Protein AF-A0A811R703-F1 (afdb_monomer_lite)

Foldseek 3Di:
DWDKQWAPAKAAADDDPDPDDRQQWIWHFHLQAIWIDGPPDDIDGPPGDPDPDDSPPDIRIFIDEDQWTGGPVDIDHHDDDPAWWKWFQHSQRWTWIWGQDPVRDTDTRDRPCVVPAPLQNRPQSQHDQWHDDPSDTDHDDCPPVPDDDPPDDDPDDDDDDDDDDHNGMIIYDDDD

Sequence (176 aa):
MGQSLCSGTKLRAKLSSQKWSSSRFYLSAELNGLRHYFEPAAYTQLFQSTATSTPTKSSACYAFANGSFGFPDKIFSLPSASSLQFMRLESDGHLRLYEMQEQNSPRMLLDVLSTVVAFCDYPLACGDYGVCNSGQCSCPSFSTLSGSKMNGFQVLDAYPYQASPANTLMTTSSYH

Radius of gyration: 18.39 Å; chains: 1; bounding box: 53×34×54 Å

pLDDT: mean 71.45, std 18.47, range [30.83, 92.56]

Structure (mmCIF, N/CA/C/O backbone):
data_AF-A0A811R703-F1
#
_entry.id   AF-A0A811R703-F1
#
loop_
_atom_site.group_PDB
_atom_site.id
_atom_site.type_symbol
_atom_site.label_atom_id
_atom_site.label_alt_id
_atom_site.label_comp_id
_atom_site.label_asym_id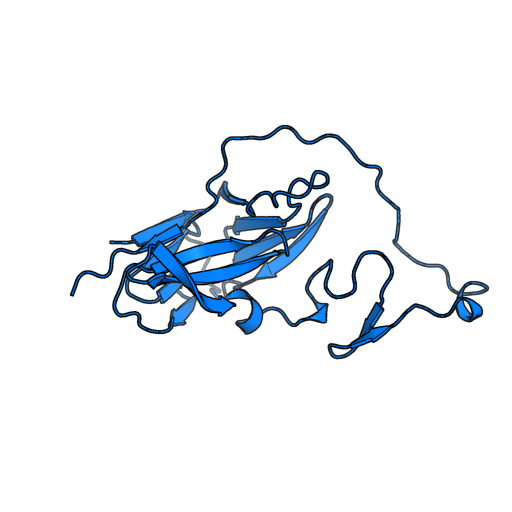
_atom_site.label_entity_id
_atom_site.label_seq_id
_atom_site.pdbx_PDB_ins_code
_atom_site.Cartn_x
_atom_site.Cartn_y
_atom_site.Cartn_z
_atom_site.occupancy
_atom_site.B_iso_or_equiv
_atom_site.auth_seq_id
_atom_site.auth_comp_id
_atom_site.auth_asym_id
_atom_site.auth_atom_id
_atom_site.pdbx_PDB_model_num
ATOM 1 N N . MET A 1 1 ? -17.392 -2.478 14.749 1.00 55.41 1 MET A N 1
ATOM 2 C CA . MET A 1 1 ? -17.175 -1.075 14.317 1.00 55.41 1 MET A CA 1
ATOM 3 C C . MET A 1 1 ? -15.840 -1.011 13.587 1.00 55.41 1 MET A C 1
ATOM 5 O O . MET A 1 1 ? -14.871 -1.524 14.132 1.00 55.41 1 MET A O 1
ATOM 9 N N . GLY A 1 2 ? -15.780 -0.445 12.379 1.00 73.31 2 GLY A N 1
ATOM 10 C CA . GLY A 1 2 ? -14.570 -0.430 11.543 1.00 73.31 2 GLY A CA 1
ATOM 11 C C . GLY A 1 2 ? -14.527 0.769 10.594 1.00 73.31 2 GLY A C 1
ATOM 12 O O . GLY A 1 2 ? -15.522 1.481 10.460 1.00 73.31 2 GLY A O 1
ATOM 13 N N . GLN A 1 3 ? -13.377 1.009 9.966 1.00 83.88 3 GLN A N 1
ATOM 14 C CA . GLN A 1 3 ? -13.173 2.102 9.006 1.00 83.88 3 GLN A CA 1
ATOM 15 C C . GLN A 1 3 ? -13.193 1.584 7.567 1.00 83.88 3 GLN A C 1
ATOM 17 O O . GLN A 1 3 ? -12.966 0.403 7.327 1.00 83.88 3 GLN A O 1
ATOM 22 N N . SER A 1 4 ? -13.480 2.453 6.598 1.00 85.38 4 SER A N 1
ATOM 23 C CA . SER A 1 4 ? -13.467 2.088 5.178 1.00 85.38 4 SER A CA 1
ATOM 24 C C . SER A 1 4 ? -12.750 3.131 4.333 1.00 85.38 4 SER A C 1
ATOM 26 O O . SER A 1 4 ? -12.911 4.330 4.551 1.00 85.38 4 SER A O 1
ATOM 28 N N . LEU A 1 5 ? -11.993 2.665 3.343 1.00 86.62 5 LEU A N 1
ATOM 29 C CA . LEU A 1 5 ? -11.403 3.484 2.293 1.00 86.62 5 LEU A CA 1
ATOM 30 C C . LEU A 1 5 ? -12.286 3.395 1.049 1.00 86.62 5 LEU A C 1
ATOM 32 O O . LEU A 1 5 ? -12.300 2.372 0.369 1.00 86.62 5 LEU A O 1
ATOM 36 N N . CYS A 1 6 ? -13.041 4.452 0.779 1.00 84.56 6 CYS A N 1
ATOM 37 C CA . CYS A 1 6 ? -13.993 4.521 -0.326 1.00 84.56 6 CYS A CA 1
ATOM 38 C C . CYS A 1 6 ? -13.421 5.211 -1.560 1.00 84.56 6 CYS A C 1
ATOM 40 O O . CYS A 1 6 ? -12.469 5.986 -1.467 1.00 84.56 6 CYS A O 1
ATOM 42 N N . SER A 1 7 ? -14.038 4.946 -2.711 1.00 82.62 7 SER A N 1
ATOM 43 C CA . SER A 1 7 ? -13.712 5.605 -3.977 1.00 82.62 7 SER A CA 1
ATOM 44 C C . SER A 1 7 ? -13.532 7.115 -3.803 1.00 82.62 7 SER A C 1
ATOM 46 O O . SER A 1 7 ? -14.398 7.779 -3.234 1.00 82.62 7 SER A O 1
ATOM 48 N N . GLY A 1 8 ? -12.410 7.651 -4.290 1.00 77.06 8 GLY A N 1
ATOM 49 C CA . GLY A 1 8 ? -12.066 9.075 -4.163 1.00 77.06 8 GLY A CA 1
ATOM 50 C C . GLY A 1 8 ? -11.372 9.466 -2.851 1.00 77.06 8 GLY A C 1
ATOM 51 O O . GLY A 1 8 ? -11.031 10.633 -2.666 1.00 77.06 8 GLY A O 1
ATOM 52 N N . THR A 1 9 ? -11.123 8.512 -1.950 1.00 81.50 9 THR A N 1
ATOM 53 C CA . THR A 1 9 ? -10.314 8.720 -0.740 1.00 81.50 9 THR A CA 1
ATOM 54 C C . THR A 1 9 ? -8.957 8.035 -0.868 1.00 81.50 9 THR A C 1
ATOM 56 O O . THR A 1 9 ? -8.822 7.014 -1.543 1.00 81.50 9 THR A O 1
ATOM 59 N N . LYS A 1 10 ? -7.938 8.601 -0.207 1.00 85.31 10 LYS A N 1
ATOM 60 C CA . LYS A 1 10 ? -6.572 8.066 -0.207 1.00 85.31 10 LYS A CA 1
ATOM 61 C C . LYS A 1 10 ? -6.030 7.869 1.205 1.00 85.31 10 LYS A C 1
ATOM 63 O O . LYS A 1 10 ? -6.170 8.749 2.053 1.00 85.31 10 LYS A O 1
ATOM 68 N N . LEU A 1 11 ? -5.366 6.739 1.425 1.00 85.69 11 LEU A N 1
ATOM 69 C CA . LEU A 1 11 ? -4.551 6.467 2.606 1.00 85.69 11 LEU A CA 1
ATOM 70 C C . LEU A 1 11 ? -3.099 6.778 2.244 1.00 85.69 11 LEU A C 1
ATOM 72 O O . LEU A 1 11 ? -2.520 6.098 1.398 1.00 85.69 11 LEU A O 1
ATOM 76 N N . ARG A 1 12 ? -2.511 7.818 2.841 1.00 85.75 12 ARG A N 1
ATOM 77 C CA . ARG A 1 12 ? -1.107 8.165 2.577 1.00 85.75 12 ARG A CA 1
ATOM 78 C C . ARG A 1 12 ? -0.188 7.483 3.568 1.00 85.75 12 ARG A C 1
ATOM 80 O O . ARG A 1 12 ? -0.556 7.237 4.716 1.00 85.75 12 ARG A O 1
ATOM 87 N N . ALA A 1 13 ? 1.017 7.205 3.103 1.00 82.25 13 ALA A N 1
ATOM 88 C CA . ALA A 1 13 ? 2.056 6.672 3.947 1.00 82.25 13 ALA A CA 1
ATOM 89 C C . ALA A 1 13 ? 2.494 7.694 5.001 1.00 82.25 13 ALA A C 1
ATOM 91 O O . ALA A 1 13 ? 2.482 8.908 4.767 1.00 82.25 13 ALA A O 1
ATOM 92 N N . LYS A 1 14 ? 2.911 7.203 6.170 1.00 70.94 14 LYS A N 1
ATOM 93 C CA . LYS A 1 14 ? 3.505 8.067 7.193 1.00 70.94 14 LYS A CA 1
ATOM 94 C C . LYS A 1 14 ? 4.769 8.734 6.647 1.00 70.94 14 LYS A C 1
ATOM 96 O O . LYS A 1 14 ? 5.602 8.086 6.022 1.00 70.94 14 LYS A O 1
ATOM 101 N N . LEU A 1 15 ? 4.949 10.012 6.967 1.00 67.00 15 LEU A N 1
ATOM 102 C CA . LEU A 1 15 ? 6.236 10.689 6.835 1.00 67.00 15 LEU A CA 1
ATOM 103 C C . LEU A 1 15 ? 7.264 10.023 7.764 1.00 67.00 15 LEU A C 1
ATOM 105 O O . LEU A 1 15 ? 7.016 9.886 8.968 1.00 67.00 15 LEU A O 1
ATOM 109 N N . SER A 1 16 ? 8.404 9.596 7.219 1.00 56.94 16 SER A N 1
ATOM 110 C CA . SER A 1 16 ? 9.526 9.174 8.057 1.00 56.94 16 SER A CA 1
ATOM 111 C C . SER A 1 16 ? 10.151 10.413 8.713 1.00 56.94 16 SER A C 1
ATOM 113 O O . SER A 1 16 ? 10.074 11.524 8.191 1.00 56.94 16 SER A O 1
ATOM 115 N N . SER A 1 17 ? 10.753 10.252 9.893 1.00 49.31 17 SER A N 1
ATOM 116 C CA . SER A 1 17 ? 11.431 11.343 10.613 1.00 49.31 17 SER A CA 1
ATOM 117 C C . SER A 1 17 ? 12.765 11.762 9.974 1.00 49.31 17 SER A C 1
ATOM 119 O O . SER A 1 17 ? 13.455 12.635 10.504 1.00 49.31 17 SER A O 1
ATOM 121 N N . GLN A 1 18 ? 13.159 11.150 8.853 1.00 49.31 18 GLN A N 1
ATOM 122 C CA . GLN A 1 18 ? 14.364 11.520 8.121 1.00 49.31 18 GLN A CA 1
ATOM 123 C C . GLN A 1 18 ? 14.079 12.739 7.238 1.00 49.31 18 GLN A C 1
ATOM 125 O O . GLN A 1 18 ? 13.087 12.795 6.520 1.00 49.31 18 GLN A O 1
ATOM 130 N N . LYS A 1 19 ? 14.977 13.730 7.297 1.00 39.41 19 LYS A N 1
ATOM 131 C CA . LYS A 1 19 ? 14.849 15.072 6.692 1.00 39.41 19 LYS A CA 1
ATOM 132 C C . LYS A 1 19 ? 14.620 15.107 5.169 1.00 39.41 19 LYS A C 1
ATOM 134 O O . LYS A 1 19 ? 14.376 16.182 4.636 1.00 39.41 19 LYS A O 1
ATOM 139 N N . TRP A 1 20 ? 14.656 13.967 4.484 1.00 41.75 20 TRP A N 1
ATOM 140 C CA . TRP A 1 20 ? 14.323 13.838 3.070 1.00 41.75 20 TRP A CA 1
ATOM 141 C C . TRP A 1 20 ? 13.423 12.624 2.836 1.00 41.75 20 TRP A C 1
ATOM 143 O O . TRP A 1 20 ? 13.886 11.501 2.674 1.00 41.75 20 TRP A O 1
ATOM 153 N N . SER A 1 21 ? 12.116 12.857 2.843 1.00 47.44 21 SER A N 1
ATOM 154 C CA . SER A 1 21 ? 11.174 12.458 1.789 1.00 47.44 21 SER A CA 1
ATOM 155 C C . SER A 1 21 ? 9.758 12.492 2.355 1.00 47.44 21 SER A C 1
ATOM 157 O O . SER A 1 21 ? 9.423 11.829 3.337 1.00 47.44 21 SER A O 1
ATOM 159 N N . SER A 1 22 ? 8.885 13.256 1.704 1.00 53.72 22 SER A N 1
ATOM 160 C CA . SER A 1 22 ? 7.469 12.915 1.737 1.00 53.72 22 SER A CA 1
ATOM 161 C C . SER A 1 22 ? 7.349 11.486 1.221 1.00 53.72 22 SER A C 1
ATOM 163 O O . SER A 1 22 ? 7.888 11.194 0.151 1.00 53.72 22 SER A O 1
ATOM 165 N N . SER A 1 23 ? 6.705 10.582 1.965 1.00 63.47 23 SER A N 1
ATOM 166 C CA . SER A 1 23 ? 6.490 9.246 1.418 1.00 63.47 23 SER A CA 1
ATOM 167 C C . SER A 1 23 ? 5.663 9.375 0.137 1.00 63.47 23 SER A C 1
ATOM 169 O O . SER A 1 23 ? 4.588 9.978 0.133 1.00 63.47 23 SER A O 1
ATOM 171 N N . ARG A 1 24 ? 6.213 8.841 -0.958 1.00 78.00 24 ARG A N 1
ATOM 172 C CA . ARG A 1 24 ? 5.637 8.884 -2.310 1.00 78.00 24 ARG A CA 1
ATOM 173 C C . ARG A 1 24 ? 4.525 7.856 -2.505 1.00 78.00 24 ARG A C 1
ATOM 175 O O . ARG A 1 24 ? 3.963 7.771 -3.594 1.00 78.00 24 ARG A O 1
ATOM 182 N N . PHE A 1 25 ? 4.223 7.080 -1.463 1.00 85.00 25 PHE A N 1
ATOM 183 C CA . PHE A 1 25 ? 3.235 6.018 -1.501 1.00 85.00 25 PHE A CA 1
ATOM 184 C C . PHE A 1 25 ? 1.874 6.473 -0.983 1.00 85.00 25 PHE A C 1
ATOM 186 O O . PHE A 1 25 ? 1.747 7.124 0.062 1.00 85.00 25 PHE A O 1
ATOM 193 N N . TYR A 1 26 ? 0.831 6.068 -1.696 1.00 87.56 26 TYR A N 1
ATOM 194 C CA . TYR A 1 26 ? -0.535 6.141 -1.201 1.00 87.56 26 TYR A CA 1
ATOM 195 C C . TYR A 1 26 ? -1.377 5.001 -1.767 1.00 87.56 26 TYR A C 1
ATOM 197 O O . TYR A 1 26 ? -1.118 4.484 -2.850 1.00 87.56 26 TYR A O 1
ATOM 205 N N . LEU A 1 27 ? -2.405 4.614 -1.023 1.00 88.00 27 LEU A N 1
ATOM 206 C CA . LEU A 1 27 ? -3.434 3.692 -1.480 1.00 88.00 27 LEU A CA 1
ATOM 207 C C . LEU A 1 27 ? -4.686 4.490 -1.832 1.00 88.00 27 LEU A C 1
ATOM 209 O O . LEU A 1 27 ? -5.115 5.327 -1.038 1.00 88.00 27 LEU A O 1
ATOM 213 N N . SER A 1 28 ? -5.271 4.226 -2.997 1.00 87.12 28 SER A N 1
ATOM 214 C CA . SER A 1 28 ? -6.564 4.782 -3.413 1.00 87.12 28 SER A CA 1
ATOM 215 C C . SER A 1 28 ? -7.532 3.643 -3.676 1.00 87.12 28 SER A C 1
ATOM 217 O O . SER A 1 28 ? -7.173 2.660 -4.328 1.00 87.12 28 SER A O 1
ATOM 219 N N . ALA A 1 29 ? -8.755 3.768 -3.179 1.00 84.88 29 ALA A N 1
ATOM 220 C CA . ALA A 1 29 ? -9.825 2.874 -3.583 1.00 84.88 29 ALA A CA 1
ATOM 221 C C . ALA A 1 29 ? -10.431 3.377 -4.898 1.00 84.88 29 ALA A C 1
ATOM 223 O O . ALA A 1 29 ? -10.750 4.556 -5.029 1.00 84.88 29 ALA A O 1
ATOM 224 N N . GLU A 1 30 ? -10.589 2.484 -5.869 1.00 80.44 30 GLU A N 1
ATOM 225 C CA . GLU A 1 30 ? -11.137 2.783 -7.191 1.00 80.44 30 GLU A CA 1
ATOM 226 C C . GLU A 1 30 ? -12.231 1.769 -7.533 1.00 80.44 30 GLU A C 1
ATOM 228 O O . GLU A 1 30 ? -12.250 0.655 -7.006 1.00 80.44 30 GLU A O 1
ATOM 233 N N . LEU A 1 31 ? -13.128 2.122 -8.459 1.00 74.62 31 LEU A N 1
ATOM 234 C CA . LEU A 1 31 ? -14.251 1.260 -8.870 1.00 74.62 31 LEU A CA 1
ATOM 235 C C . LEU A 1 31 ? -13.819 -0.146 -9.316 1.00 74.62 31 LEU A C 1
ATOM 237 O O . LEU A 1 31 ? -14.572 -1.102 -9.163 1.00 74.62 31 LEU A O 1
ATOM 241 N N . ASN A 1 32 ? -12.614 -0.270 -9.872 1.00 72.12 32 ASN A N 1
ATOM 242 C CA . ASN A 1 32 ? -12.071 -1.515 -10.409 1.00 72.12 32 ASN A CA 1
ATOM 243 C C . ASN A 1 32 ? -11.085 -2.234 -9.469 1.00 72.12 32 ASN A C 1
ATOM 245 O O . ASN A 1 32 ? -10.538 -3.273 -9.839 1.00 72.12 32 ASN A O 1
ATOM 249 N N . GLY A 1 33 ? -10.837 -1.707 -8.270 1.00 77.69 33 GLY A N 1
ATOM 250 C CA . GLY A 1 33 ? -9.943 -2.331 -7.298 1.00 77.69 33 GLY A CA 1
ATOM 251 C C . GLY A 1 33 ? -9.234 -1.321 -6.394 1.00 77.69 33 GLY A C 1
ATOM 252 O O . GLY A 1 33 ? -9.386 -0.111 -6.547 1.00 77.69 33 GLY A O 1
ATOM 253 N N . LEU A 1 34 ? -8.421 -1.811 -5.463 1.00 83.75 34 LEU A N 1
ATOM 254 C CA . LEU A 1 34 ? -7.523 -0.968 -4.678 1.00 83.75 34 LEU A CA 1
ATOM 255 C C . LEU A 1 34 ? -6.269 -0.688 -5.511 1.00 83.75 34 LEU A C 1
ATOM 257 O O . LEU A 1 34 ? -5.721 -1.593 -6.126 1.00 83.75 34 LEU A O 1
ATOM 261 N N . ARG A 1 35 ? -5.765 0.539 -5.534 1.00 86.31 35 ARG A N 1
ATOM 262 C CA . ARG A 1 35 ? -4.517 0.864 -6.235 1.00 86.31 35 ARG A CA 1
ATOM 263 C C . ARG A 1 35 ? -3.456 1.304 -5.254 1.00 86.31 35 ARG A C 1
ATOM 265 O O . ARG A 1 35 ? -3.715 2.147 -4.396 1.00 86.31 35 ARG A O 1
ATOM 272 N N . HIS A 1 36 ? -2.264 0.747 -5.417 1.00 87.12 36 HIS A N 1
ATOM 273 C CA . HIS A 1 36 ? -1.056 1.175 -4.730 1.00 87.12 36 HIS A CA 1
ATOM 274 C C . HIS A 1 36 ? -0.265 2.079 -5.654 1.00 87.12 36 HIS A C 1
ATOM 276 O O . HIS A 1 36 ? 0.140 1.661 -6.732 1.00 87.12 36 HIS A O 1
ATOM 282 N N . TYR A 1 37 ? -0.125 3.337 -5.264 1.00 85.50 37 TYR A N 1
ATOM 283 C CA . TYR A 1 37 ? 0.521 4.365 -6.060 1.00 85.50 37 TYR A CA 1
ATOM 284 C C . TYR A 1 37 ? 1.903 4.691 -5.519 1.00 85.50 37 TYR A C 1
ATOM 286 O O . TYR A 1 37 ? 2.118 4.717 -4.307 1.00 85.50 37 TYR A O 1
ATOM 294 N N . PHE A 1 38 ? 2.792 5.037 -6.442 1.00 82.94 38 PHE A N 1
ATOM 295 C CA . PHE A 1 38 ? 4.101 5.609 -6.200 1.00 82.94 38 PHE A CA 1
ATOM 296 C C . PHE A 1 38 ? 4.311 6.823 -7.111 1.00 82.94 38 PHE A C 1
ATOM 298 O O . PHE A 1 38 ? 4.398 6.716 -8.338 1.00 82.94 38 PHE A O 1
ATOM 305 N N . GLU A 1 39 ? 4.361 8.007 -6.504 1.00 78.38 39 GLU A N 1
ATOM 306 C CA . GLU A 1 39 ? 4.584 9.262 -7.223 1.00 78.38 39 GLU A CA 1
ATOM 307 C C . GLU A 1 39 ? 5.971 9.270 -7.912 1.00 78.38 39 GLU A C 1
ATOM 309 O O . GLU A 1 39 ? 6.961 8.820 -7.321 1.00 78.38 39 GLU A O 1
ATOM 314 N N . PRO A 1 40 ? 6.084 9.804 -9.147 1.00 64.44 40 PRO A N 1
ATOM 315 C CA . PRO A 1 40 ? 5.100 10.668 -9.809 1.00 64.44 40 PRO A CA 1
ATOM 316 C C . PRO A 1 40 ? 4.031 9.975 -10.674 1.00 64.44 40 PRO A C 1
ATOM 318 O O . PRO A 1 40 ? 3.031 10.621 -10.968 1.00 64.44 40 PRO A O 1
ATOM 321 N N . ALA A 1 41 ? 4.183 8.715 -11.096 1.00 63.06 41 ALA A N 1
ATOM 322 C CA . ALA A 1 41 ? 3.227 8.131 -12.056 1.00 63.06 41 ALA A CA 1
ATOM 323 C C . ALA A 1 41 ? 3.105 6.597 -12.059 1.00 63.06 41 ALA A C 1
ATOM 325 O O . ALA A 1 41 ? 2.365 6.058 -12.881 1.00 63.06 41 ALA A O 1
ATOM 326 N N . ALA A 1 42 ? 3.804 5.879 -11.178 1.00 74.00 42 ALA A N 1
ATOM 327 C CA . ALA A 1 42 ? 3.710 4.423 -11.143 1.00 74.00 42 ALA A CA 1
ATOM 328 C C . ALA A 1 42 ? 2.568 3.985 -10.220 1.00 74.00 42 ALA A C 1
ATOM 330 O O . ALA A 1 42 ? 2.338 4.582 -9.166 1.00 74.00 42 ALA A O 1
ATOM 331 N N . TYR A 1 43 ? 1.848 2.933 -10.601 1.00 77.38 43 TYR A N 1
ATOM 332 C CA . TYR A 1 43 ? 0.899 2.279 -9.710 1.00 77.38 43 TYR A CA 1
ATOM 333 C C . TYR A 1 43 ? 0.783 0.793 -10.021 1.00 77.38 43 TYR A C 1
ATOM 335 O O . TYR A 1 43 ? 0.923 0.371 -11.169 1.00 77.38 43 TYR A O 1
ATOM 343 N N . THR A 1 44 ? 0.449 0.025 -8.993 1.00 79.44 44 THR A N 1
ATOM 344 C CA . THR A 1 44 ? 0.124 -1.394 -9.088 1.00 79.44 44 THR A CA 1
ATOM 345 C C . THR A 1 44 ? -1.350 -1.572 -8.737 1.00 79.44 44 THR A C 1
ATOM 347 O O . THR A 1 44 ? -1.829 -1.103 -7.699 1.00 79.44 44 THR A O 1
ATOM 350 N N . GLN A 1 45 ? -2.103 -2.221 -9.628 1.00 78.56 45 GLN A N 1
ATOM 351 C CA . GLN A 1 45 ? -3.507 -2.545 -9.385 1.00 78.56 45 GLN A CA 1
ATOM 352 C C . GLN A 1 45 ? -3.586 -3.748 -8.440 1.00 78.56 45 GLN A C 1
ATOM 354 O O . GLN A 1 45 ? -3.181 -4.853 -8.793 1.00 78.56 45 GLN A O 1
ATOM 359 N N . LEU A 1 46 ? -4.158 -3.539 -7.261 1.00 76.25 46 LEU A N 1
ATOM 360 C CA . LEU A 1 46 ? -4.373 -4.549 -6.233 1.00 76.25 46 LEU A CA 1
ATOM 361 C C . LEU A 1 46 ? -5.852 -4.930 -6.157 1.00 76.25 46 LEU A C 1
ATOM 363 O O . LEU A 1 46 ? -6.736 -4.173 -6.559 1.00 76.25 46 LEU A O 1
ATOM 367 N N . PHE A 1 47 ? -6.126 -6.124 -5.628 1.00 73.38 47 PHE A N 1
ATOM 368 C CA . PHE A 1 47 ? -7.483 -6.582 -5.302 1.00 73.38 47 PHE A CA 1
ATOM 369 C C . PHE A 1 47 ? -8.527 -6.280 -6.397 1.00 73.38 47 PHE A C 1
ATOM 371 O O . PHE A 1 47 ? -9.577 -5.709 -6.123 1.00 73.38 47 PHE A O 1
ATOM 378 N N . GLN A 1 48 ? -8.217 -6.639 -7.649 1.00 73.06 48 GLN A N 1
ATOM 379 C CA . GLN A 1 48 ? -9.122 -6.422 -8.782 1.00 73.06 48 GLN A CA 1
ATOM 380 C C . GLN A 1 48 ? -10.491 -7.057 -8.524 1.00 73.06 48 GLN A C 1
ATOM 382 O O . GLN A 1 48 ? -10.564 -8.198 -8.052 1.00 73.06 48 GLN A O 1
ATOM 387 N N . SER A 1 49 ? -11.550 -6.316 -8.853 1.00 64.75 49 SER A N 1
ATOM 388 C CA . SER A 1 49 ? -12.909 -6.853 -8.850 1.00 64.75 49 SER A CA 1
ATOM 389 C C . SER A 1 49 ? -13.078 -7.822 -10.018 1.00 64.75 49 SER A C 1
ATOM 391 O O . SER A 1 49 ? -12.750 -7.493 -11.157 1.00 64.75 49 SER A O 1
ATOM 393 N N . THR A 1 50 ? -13.580 -9.022 -9.735 1.00 58.91 50 THR A N 1
ATOM 394 C CA . THR A 1 50 ? -13.865 -10.066 -10.731 1.00 58.91 50 THR A CA 1
ATOM 395 C C . THR A 1 50 ? -15.323 -10.054 -11.200 1.00 58.91 50 THR A C 1
ATOM 397 O O . THR A 1 50 ? -15.726 -10.936 -11.955 1.00 58.91 50 THR A O 1
ATOM 400 N N . ALA A 1 51 ? -16.134 -9.087 -10.757 1.00 57.25 51 ALA A N 1
ATOM 401 C CA . ALA A 1 51 ? -17.560 -9.051 -11.054 1.00 57.25 51 ALA A CA 1
ATOM 402 C C . ALA A 1 51 ? -17.833 -8.688 -12.528 1.00 57.25 51 ALA A C 1
ATOM 404 O O . ALA A 1 51 ? -17.583 -7.569 -12.973 1.00 57.25 51 ALA A O 1
ATOM 405 N N . THR A 1 52 ? -18.402 -9.636 -13.279 1.00 51.09 52 THR A N 1
ATOM 406 C CA . THR A 1 52 ? -18.888 -9.483 -14.667 1.00 51.09 52 THR A CA 1
ATOM 407 C C . THR A 1 52 ? -20.165 -8.640 -14.773 1.00 51.09 52 THR A C 1
ATOM 409 O O . THR A 1 52 ? -20.606 -8.298 -15.868 1.00 51.09 52 THR A O 1
ATOM 412 N N . SER A 1 53 ? -20.792 -8.321 -13.642 1.00 48.41 53 SER A N 1
ATOM 413 C CA . SER A 1 53 ? -21.958 -7.450 -13.557 1.00 48.41 53 SER A CA 1
ATOM 414 C C . SER A 1 53 ? -21.506 -5.996 -13.508 1.00 48.41 53 SER A C 1
ATOM 416 O O . SER A 1 53 ? -20.747 -5.620 -12.615 1.00 48.41 53 SER A O 1
ATOM 418 N N . THR A 1 54 ? -21.994 -5.182 -14.449 1.00 48.53 54 THR A N 1
ATOM 419 C CA . THR A 1 54 ? -21.884 -3.713 -14.452 1.00 48.53 54 THR A CA 1
ATOM 420 C C . THR A 1 54 ? -21.853 -3.163 -13.024 1.00 48.53 54 THR A C 1
ATOM 422 O O . THR A 1 54 ? -22.806 -3.444 -12.294 1.00 48.53 54 THR A O 1
ATOM 425 N N . PRO A 1 55 ? -20.812 -2.411 -12.610 1.00 51.81 55 PRO A N 1
ATOM 426 C CA . PRO A 1 55 ? -20.700 -1.911 -11.247 1.00 51.81 55 PRO A CA 1
ATOM 427 C C . PRO A 1 55 ? -21.912 -1.025 -10.969 1.00 51.81 55 PRO A C 1
ATOM 429 O O . PRO A 1 55 ? -22.010 0.110 -11.438 1.00 51.81 55 PRO A O 1
ATOM 432 N N . THR A 1 56 ? -22.892 -1.575 -10.259 1.00 50.03 56 THR A N 1
ATOM 433 C CA . THR A 1 56 ? -24.136 -0.902 -9.907 1.00 50.03 56 THR A CA 1
ATOM 434 C C . THR A 1 56 ? -23.824 0.143 -8.856 1.00 50.03 56 THR A C 1
ATOM 436 O O . THR A 1 56 ? -24.048 -0.133 -7.693 1.00 50.03 56 THR A O 1
ATOM 439 N N . LYS A 1 57 ? -23.269 1.297 -9.256 1.00 49.53 57 LYS A N 1
ATOM 440 C CA . LYS A 1 57 ? -23.181 2.594 -8.540 1.00 49.53 57 LYS A CA 1
ATOM 441 C C . LYS A 1 57 ? -22.811 2.594 -7.040 1.00 49.53 57 LYS A C 1
ATOM 443 O O . LYS A 1 57 ? -22.843 3.651 -6.418 1.00 49.53 57 LYS A O 1
ATOM 448 N N . SER A 1 58 ? -22.431 1.468 -6.459 1.00 53.81 58 SER A N 1
ATOM 449 C CA . SER A 1 58 ? -22.062 1.323 -5.063 1.00 53.81 58 SER A CA 1
ATOM 450 C C . SER A 1 58 ? -20.560 1.501 -5.005 1.00 53.81 58 SER A C 1
ATOM 452 O O . SER A 1 58 ? -19.799 0.696 -5.534 1.00 53.81 58 SER A O 1
ATOM 454 N N . SER A 1 59 ? -20.152 2.629 -4.439 1.00 58.84 59 SER A N 1
ATOM 455 C CA . SER A 1 59 ? -18.772 3.010 -4.149 1.00 58.84 59 SER A CA 1
ATOM 456 C C . SER A 1 59 ? -17.880 1.819 -3.782 1.00 58.84 59 SER A C 1
ATOM 458 O O . SER A 1 59 ? -18.210 1.057 -2.871 1.00 58.84 59 SER A O 1
ATOM 460 N N . ALA A 1 60 ? -16.713 1.710 -4.424 1.00 71.06 60 ALA A N 1
ATOM 461 C CA . ALA A 1 60 ? -15.671 0.770 -4.024 1.00 71.06 60 ALA A CA 1
ATOM 462 C C . ALA A 1 60 ? -15.055 1.191 -2.671 1.00 71.06 60 ALA A C 1
ATOM 464 O O . ALA A 1 60 ? -14.086 1.938 -2.623 1.00 71.06 60 ALA A O 1
ATOM 465 N N . CYS A 1 61 ? -15.694 0.806 -1.570 1.00 81.06 61 CYS A N 1
ATOM 466 C CA . CYS A 1 61 ? -15.255 0.926 -0.181 1.00 81.06 61 CYS A CA 1
ATOM 467 C C . CYS A 1 61 ? -14.575 -0.338 0.351 1.00 81.06 61 CYS A C 1
ATOM 469 O O . CYS A 1 61 ? -15.237 -1.334 0.633 1.00 81.06 61 CYS A O 1
ATOM 471 N N 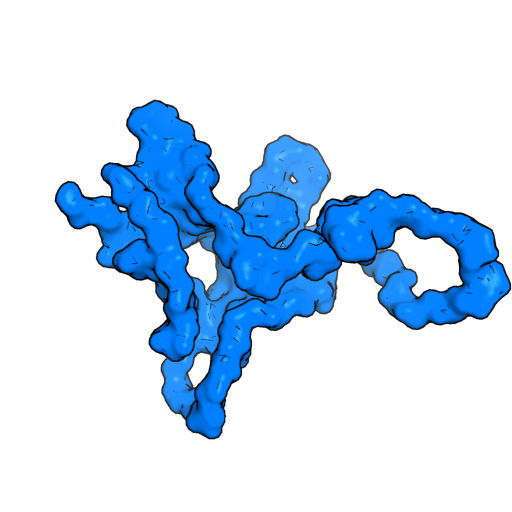. TYR A 1 62 ? -13.263 -0.266 0.561 1.00 82.50 62 TYR A N 1
ATOM 472 C CA . TYR A 1 62 ? -12.489 -1.297 1.246 1.00 82.50 62 TYR A CA 1
ATOM 473 C C . TYR A 1 62 ? -12.626 -1.117 2.749 1.00 82.50 62 TYR A C 1
ATOM 475 O O . TYR A 1 62 ? -12.111 -0.145 3.300 1.00 82.50 62 TYR A O 1
ATOM 483 N N . ALA A 1 63 ? -13.322 -2.033 3.408 1.00 86.12 63 ALA A N 1
ATOM 484 C CA . ALA A 1 63 ? -13.565 -1.970 4.838 1.00 86.12 63 ALA A CA 1
ATOM 485 C C . ALA A 1 63 ? -12.491 -2.741 5.605 1.00 86.12 63 ALA A C 1
ATOM 487 O O . ALA A 1 63 ? -12.166 -3.871 5.253 1.00 86.12 63 ALA A O 1
ATOM 488 N N . PHE A 1 64 ? -11.983 -2.139 6.677 1.00 86.69 64 PHE A N 1
ATOM 489 C CA . PHE A 1 64 ? -11.253 -2.811 7.741 1.00 86.69 64 PHE A CA 1
ATOM 490 C C . PHE A 1 64 ? -12.189 -2.965 8.943 1.00 86.69 64 PHE A C 1
ATOM 492 O O . PHE A 1 64 ? -12.440 -2.009 9.684 1.00 86.69 64 PHE A O 1
ATOM 499 N N . ALA A 1 65 ? -12.755 -4.160 9.097 1.00 84.25 65 ALA A N 1
ATOM 500 C CA . ALA A 1 65 ? -13.753 -4.456 10.117 1.00 84.25 65 ALA A CA 1
ATOM 501 C C . ALA A 1 65 ? -13.775 -5.950 10.456 1.00 84.25 65 ALA A C 1
ATOM 503 O O . ALA A 1 65 ? -13.542 -6.797 9.595 1.00 84.25 65 ALA A O 1
ATOM 504 N N . ASN A 1 66 ? -14.111 -6.271 11.708 1.00 80.94 66 ASN A N 1
ATOM 505 C CA . ASN A 1 66 ? -14.381 -7.638 12.175 1.00 80.94 66 ASN A CA 1
ATOM 506 C C . ASN A 1 66 ? -13.271 -8.649 11.811 1.00 80.94 66 ASN A C 1
ATOM 508 O O . ASN A 1 66 ? -13.559 -9.742 11.332 1.00 80.94 66 ASN A O 1
ATOM 512 N N . GLY A 1 67 ? -11.998 -8.270 11.985 1.00 80.69 67 GLY A N 1
ATOM 513 C CA . GLY A 1 67 ? -10.861 -9.146 11.667 1.00 80.69 67 GLY A CA 1
ATOM 514 C C . GLY A 1 67 ? -10.675 -9.405 10.170 1.00 80.69 67 GLY A C 1
ATOM 515 O O . GLY A 1 67 ? -10.057 -10.392 9.781 1.00 80.69 67 GLY A O 1
ATOM 516 N N . SER A 1 68 ? -11.216 -8.535 9.318 1.00 84.75 68 SER A N 1
ATOM 517 C CA . SER A 1 68 ? -11.107 -8.660 7.872 1.00 84.75 68 SER A CA 1
ATOM 518 C C . SER A 1 68 ? -10.791 -7.330 7.199 1.00 84.75 68 SER A C 1
ATOM 520 O O . SER A 1 68 ? -11.116 -6.259 7.720 1.00 84.75 68 SER A O 1
ATOM 522 N N . PHE A 1 69 ? -10.144 -7.409 6.040 1.00 86.00 69 PHE A N 1
ATOM 523 C CA . PHE A 1 69 ? -9.933 -6.273 5.154 1.00 86.00 69 PHE A CA 1
ATOM 524 C C . PHE A 1 69 ? -10.326 -6.633 3.730 1.00 86.00 69 PHE A C 1
ATOM 526 O O . PHE A 1 69 ? -9.876 -7.649 3.206 1.00 86.00 69 PHE A O 1
ATOM 533 N N . GLY A 1 70 ? -11.151 -5.814 3.085 1.00 80.31 70 GLY A N 1
ATOM 534 C CA . GLY A 1 70 ? -11.525 -6.077 1.702 1.00 80.31 70 GLY A CA 1
ATOM 535 C C . GLY A 1 70 ? -12.762 -5.341 1.220 1.00 80.31 70 GLY A C 1
ATOM 536 O O . GLY A 1 70 ? -13.295 -4.462 1.894 1.00 80.31 70 GLY A O 1
ATOM 537 N N . PHE A 1 71 ? -13.197 -5.719 0.026 1.00 73.81 71 PHE A N 1
ATOM 538 C CA . PHE A 1 71 ? -14.443 -5.285 -0.602 1.00 73.81 71 PHE A CA 1
ATOM 539 C C . PHE A 1 71 ? -15.472 -6.434 -0.498 1.00 73.81 71 PHE A C 1
ATOM 541 O O . PHE A 1 71 ? -15.026 -7.573 -0.358 1.00 73.81 71 PHE A O 1
ATOM 548 N N . PRO A 1 72 ? -16.804 -6.204 -0.564 1.00 63.66 72 PRO A N 1
ATOM 549 C CA . PRO A 1 72 ? -17.828 -7.253 -0.488 1.00 63.66 72 PRO A CA 1
ATOM 550 C C . PRO A 1 72 ? -17.497 -8.584 -1.185 1.00 63.66 72 PRO A C 1
ATOM 552 O O . PRO A 1 72 ? -17.728 -9.637 -0.600 1.00 63.66 72 PRO A O 1
ATOM 555 N N . ASP A 1 73 ? -16.894 -8.544 -2.377 1.00 64.31 73 ASP A N 1
ATOM 556 C CA . ASP A 1 73 ? -16.592 -9.742 -3.177 1.00 64.31 73 ASP A CA 1
ATOM 557 C C . ASP A 1 73 ? -15.178 -10.319 -2.959 1.00 64.31 73 ASP A C 1
ATOM 559 O O . ASP A 1 73 ? -14.850 -11.389 -3.471 1.00 64.31 73 ASP A O 1
ATOM 563 N N . LYS A 1 74 ? -14.303 -9.616 -2.228 1.00 69.38 74 LYS A N 1
ATOM 564 C CA . LYS A 1 74 ? -12.913 -10.031 -1.989 1.00 69.38 74 LYS A CA 1
ATOM 565 C C . LYS A 1 74 ? -12.461 -9.599 -0.599 1.00 69.38 74 LYS A C 1
ATOM 567 O O . LYS A 1 74 ? -12.028 -8.462 -0.400 1.00 69.38 74 LYS A O 1
ATOM 572 N N . ILE A 1 75 ? -12.563 -10.530 0.346 1.00 75.00 75 ILE A N 1
ATOM 573 C CA . ILE A 1 75 ? -12.307 -10.321 1.773 1.00 75.00 75 ILE A CA 1
ATOM 574 C C . ILE A 1 75 ? -11.063 -11.110 2.188 1.00 75.00 75 ILE A C 1
ATOM 576 O O . ILE A 1 75 ? -10.970 -12.309 1.936 1.00 75.00 75 ILE A O 1
ATOM 580 N N . PHE A 1 76 ? -10.124 -10.442 2.853 1.00 77.81 76 PHE A N 1
ATOM 581 C CA . PHE A 1 76 ? -8.944 -11.053 3.457 1.00 77.81 76 PHE A CA 1
ATOM 582 C C . PHE A 1 76 ? -9.169 -11.213 4.950 1.00 77.81 76 PHE A C 1
ATOM 584 O O . PHE A 1 76 ? -9.419 -10.231 5.651 1.00 77.81 76 PHE A O 1
ATOM 591 N N . SER A 1 77 ? -9.058 -12.445 5.438 1.00 86.31 77 SER A N 1
ATOM 592 C CA . SER A 1 77 ? -8.998 -12.712 6.871 1.00 86.31 77 SER A CA 1
ATOM 593 C C . SER A 1 77 ? -7.675 -12.202 7.425 1.00 86.31 77 SER A C 1
ATOM 595 O O . SER A 1 77 ? -6.611 -12.436 6.852 1.00 86.31 77 SER A O 1
ATOM 597 N N . LEU A 1 78 ? -7.748 -11.502 8.546 1.00 87.75 78 LEU A N 1
ATOM 598 C CA . LEU A 1 78 ? -6.591 -10.974 9.243 1.00 87.75 78 LEU A CA 1
ATOM 599 C C . LEU A 1 78 ? -6.324 -11.808 10.496 1.00 87.75 78 LEU A C 1
ATOM 601 O O . LEU A 1 78 ? -7.258 -12.389 11.054 1.00 87.75 78 LEU A O 1
ATOM 605 N N . PRO A 1 79 ? -5.069 -11.859 10.966 1.00 88.00 79 PRO A N 1
ATOM 606 C CA . PRO A 1 79 ? -4.758 -12.462 12.250 1.00 88.00 79 PRO A CA 1
ATOM 607 C C . PRO A 1 79 ? -5.596 -11.831 13.363 1.00 88.00 79 PRO A C 1
ATOM 609 O O . PRO A 1 79 ? -5.744 -10.607 13.416 1.00 88.00 79 PRO A O 1
ATOM 612 N N . SER A 1 80 ? -6.111 -12.658 14.268 1.00 85.56 80 SER A N 1
ATOM 613 C CA . SER A 1 80 ? -6.762 -12.179 15.486 1.00 85.56 80 SER A CA 1
ATOM 614 C C . SER A 1 80 ? -5.763 -11.437 16.379 1.00 85.56 80 SER A C 1
ATOM 616 O O . SER A 1 80 ? -4.575 -11.757 16.402 1.00 85.56 80 SER A O 1
ATOM 618 N N . ALA A 1 81 ? -6.258 -10.474 17.149 1.00 80.94 81 ALA A N 1
ATOM 619 C CA . ALA A 1 81 ? -5.513 -9.785 18.200 1.00 80.94 81 ALA A CA 1
ATOM 620 C C . ALA A 1 81 ? -6.288 -9.841 19.511 1.00 80.94 81 ALA A C 1
ATOM 622 O O . ALA A 1 81 ? -7.515 -9.945 19.507 1.00 80.94 81 ALA A O 1
ATOM 623 N N . SER A 1 82 ? -5.564 -9.717 20.618 1.00 82.62 82 SER A N 1
ATOM 624 C CA . SER A 1 82 ? -6.138 -9.568 21.958 1.00 82.62 82 SER A CA 1
ATOM 625 C C . SER A 1 82 ? -6.415 -8.107 22.321 1.00 82.62 82 SER A C 1
ATOM 627 O O . SER A 1 82 ? -6.938 -7.825 23.393 1.00 82.62 82 SER A O 1
ATOM 629 N N . SER A 1 83 ? -6.029 -7.166 21.458 1.00 84.31 83 SER A N 1
ATOM 630 C CA . SER A 1 83 ? -6.093 -5.726 21.712 1.00 84.31 83 SER A CA 1
ATOM 631 C C . SER A 1 83 ? -6.411 -4.931 20.436 1.00 84.31 83 SER A C 1
ATOM 633 O O . SER A 1 83 ? -6.737 -5.499 19.390 1.00 84.31 83 SER A O 1
ATOM 635 N N . LEU A 1 84 ? -6.361 -3.595 20.521 1.00 85.69 84 LEU A N 1
ATOM 636 C CA . LEU A 1 84 ? -6.678 -2.702 19.405 1.00 85.69 84 LEU A CA 1
ATOM 637 C C . LEU A 1 84 ? -5.783 -2.991 18.192 1.00 85.69 84 LEU A C 1
ATOM 639 O O . LEU A 1 84 ? -4.557 -2.891 18.276 1.00 85.69 84 LEU A O 1
ATOM 643 N N . GLN A 1 85 ? -6.416 -3.239 17.044 1.00 88.19 85 GLN A N 1
ATOM 644 C CA . GLN A 1 85 ? -5.732 -3.362 15.763 1.00 88.19 85 GLN A CA 1
ATOM 645 C C . GLN A 1 85 ? -5.901 -2.122 14.894 1.00 88.19 85 GLN A C 1
ATOM 647 O O . GLN A 1 85 ? -6.969 -1.503 14.820 1.00 88.19 85 GLN A O 1
ATOM 652 N N . PHE A 1 86 ? -4.846 -1.802 14.158 1.00 88.56 86 PHE A N 1
ATOM 653 C CA . PHE A 1 86 ? -4.876 -0.748 13.159 1.00 88.56 86 PHE A CA 1
ATOM 654 C C . PHE A 1 86 ? -4.025 -1.106 11.946 1.00 88.56 86 PHE A C 1
ATOM 656 O O . PHE A 1 86 ? -3.002 -1.776 12.056 1.00 88.56 86 PHE A O 1
ATOM 663 N N . MET A 1 87 ? -4.444 -0.627 10.781 1.00 89.50 87 MET A N 1
ATOM 664 C CA . MET A 1 87 ? -3.674 -0.683 9.551 1.00 89.50 87 MET A CA 1
ATOM 665 C C . MET A 1 87 ? -3.044 0.660 9.251 1.00 89.50 87 MET A C 1
ATOM 667 O O . MET A 1 87 ? -3.665 1.716 9.408 1.00 89.50 87 MET A O 1
ATOM 671 N N . ARG A 1 88 ? -1.814 0.604 8.759 1.00 89.44 88 ARG A N 1
ATOM 672 C CA . ARG A 1 88 ? -1.036 1.779 8.411 1.00 89.44 88 ARG A CA 1
ATOM 673 C C . ARG A 1 88 ? -0.233 1.543 7.151 1.00 89.44 88 ARG A C 1
ATOM 675 O O . ARG A 1 88 ? 0.439 0.523 7.034 1.00 89.44 88 ARG A O 1
ATOM 682 N N . LEU A 1 89 ? -0.291 2.503 6.234 1.00 88.25 89 LEU A N 1
ATOM 683 C CA . LEU A 1 89 ? 0.648 2.548 5.126 1.00 88.25 89 LEU A CA 1
ATOM 684 C C . LEU A 1 89 ? 1.949 3.175 5.637 1.00 88.25 89 LEU A C 1
ATOM 686 O O . LEU A 1 89 ? 1.958 4.297 6.154 1.00 88.25 89 LEU A O 1
ATOM 690 N N . GLU A 1 90 ? 3.036 2.426 5.553 1.00 86.69 90 GLU A N 1
ATOM 691 C CA . GLU A 1 90 ? 4.350 2.868 6.007 1.00 86.69 90 GLU A CA 1
ATOM 692 C C . GLU A 1 90 ? 5.124 3.572 4.891 1.00 86.69 90 GLU A C 1
ATOM 694 O O . GLU A 1 90 ? 4.771 3.504 3.712 1.00 86.69 90 GLU A O 1
ATOM 699 N N . SER A 1 91 ? 6.182 4.291 5.270 1.00 81.88 91 SER A N 1
ATOM 700 C CA . SER A 1 91 ? 6.962 5.122 4.346 1.00 81.88 91 SER A CA 1
ATOM 701 C C . SER A 1 91 ? 7.636 4.343 3.215 1.00 81.88 91 SER A C 1
ATOM 703 O O . SER A 1 91 ? 7.955 4.941 2.191 1.00 81.88 91 SER A O 1
ATOM 705 N N . ASP A 1 92 ? 7.839 3.040 3.406 1.00 81.19 92 ASP A N 1
ATOM 706 C CA . ASP A 1 92 ? 8.389 2.087 2.435 1.00 81.19 92 ASP A CA 1
ATOM 707 C C . ASP A 1 92 ? 7.331 1.507 1.478 1.00 81.19 92 ASP A C 1
ATOM 709 O O . ASP A 1 92 ? 7.656 0.704 0.610 1.00 81.19 92 ASP A O 1
ATOM 713 N N . GLY A 1 93 ? 6.069 1.924 1.613 1.00 83.38 93 GLY A N 1
ATOM 714 C CA . GLY A 1 93 ? 4.977 1.520 0.734 1.00 83.38 93 GLY A CA 1
ATOM 715 C C . GLY A 1 93 ? 4.237 0.262 1.177 1.00 83.38 93 GLY A C 1
ATOM 716 O O . GLY A 1 93 ? 3.292 -0.132 0.500 1.00 83.38 93 GLY A O 1
ATOM 717 N N . HIS A 1 94 ? 4.584 -0.346 2.307 1.00 88.38 94 HIS A N 1
ATOM 718 C CA . HIS A 1 94 ? 3.885 -1.534 2.797 1.00 88.38 94 HIS A CA 1
ATOM 719 C C . HIS A 1 94 ? 2.680 -1.158 3.674 1.00 88.38 94 HIS A C 1
ATOM 721 O O . HIS A 1 94 ? 2.782 -0.302 4.559 1.00 88.38 94 HIS A O 1
ATOM 727 N N . LEU A 1 95 ? 1.527 -1.807 3.455 1.00 89.69 95 LEU A N 1
ATOM 728 C CA . LEU A 1 95 ? 0.363 -1.697 4.345 1.00 89.69 95 LEU A CA 1
ATOM 729 C C . LEU A 1 95 ? 0.493 -2.744 5.444 1.00 89.69 95 LEU A C 1
ATOM 731 O O . LEU A 1 95 ? 0.336 -3.937 5.194 1.00 89.69 95 LEU A O 1
ATOM 735 N N . ARG A 1 96 ? 0.752 -2.303 6.669 1.00 91.12 96 ARG A N 1
ATOM 736 C CA . ARG A 1 96 ? 0.972 -3.198 7.804 1.00 91.12 96 ARG A CA 1
ATOM 737 C C . ARG A 1 96 ? -0.196 -3.155 8.771 1.00 91.12 96 ARG A C 1
ATOM 739 O O . ARG A 1 96 ? -0.714 -2.082 9.083 1.00 91.12 96 ARG A O 1
ATOM 746 N N . LEU A 1 97 ? -0.587 -4.332 9.246 1.00 92.00 97 LEU A N 1
ATOM 747 C CA . LEU A 1 97 ? -1.483 -4.519 10.376 1.00 92.00 97 LEU A CA 1
ATOM 748 C C . LEU A 1 97 ? -0.652 -4.540 11.657 1.00 92.00 97 LEU A C 1
ATOM 750 O O . LEU A 1 97 ? 0.297 -5.316 11.784 1.00 92.00 97 LEU A O 1
ATOM 754 N N . TYR A 1 98 ? -1.046 -3.711 12.609 1.00 91.06 98 TYR A N 1
ATOM 755 C CA . TYR A 1 98 ? -0.440 -3.611 13.922 1.00 91.06 98 TYR A CA 1
ATOM 756 C C . TYR A 1 98 ? -1.448 -3.939 15.012 1.00 91.06 98 TYR A C 1
ATOM 758 O O . TYR A 1 98 ? -2.645 -3.690 14.868 1.00 91.06 98 TYR A O 1
ATOM 766 N N . GLU A 1 99 ? -0.924 -4.434 16.122 1.00 91.88 99 GLU A N 1
ATOM 767 C CA . GLU A 1 99 ? -1.616 -4.621 17.389 1.00 91.88 99 GLU A CA 1
ATOM 768 C C . GLU A 1 99 ? -0.976 -3.727 18.458 1.00 91.88 99 GLU A C 1
ATOM 770 O O . GLU A 1 99 ? 0.251 -3.685 18.578 1.00 91.88 99 GLU A O 1
ATOM 775 N N . MET A 1 100 ? -1.787 -3.003 19.230 1.00 88.81 100 MET A N 1
ATOM 776 C CA . MET A 1 100 ? -1.295 -2.174 20.334 1.00 88.81 100 MET A CA 1
ATOM 777 C C . MET A 1 100 ? -1.074 -2.997 21.603 1.00 88.81 100 MET A C 1
ATOM 779 O O . MET A 1 100 ? -2.029 -3.429 22.236 1.00 88.81 100 MET A O 1
ATOM 783 N N . GLN A 1 101 ? 0.181 -3.145 22.026 1.00 88.19 101 GLN A N 1
ATOM 784 C CA . GLN A 1 101 ? 0.508 -3.796 23.299 1.00 88.19 101 GLN A CA 1
ATOM 785 C C . GLN A 1 101 ? 0.329 -2.853 24.501 1.00 88.19 101 GLN A C 1
ATOM 787 O O . GLN A 1 101 ? 0.214 -1.636 24.342 1.00 88.19 101 GLN A O 1
ATOM 792 N N . GLU A 1 102 ? 0.360 -3.415 25.716 1.00 81.69 102 GLU A N 1
ATOM 793 C CA . GLU A 1 102 ? 0.089 -2.709 26.981 1.00 81.69 102 GLU A CA 1
AT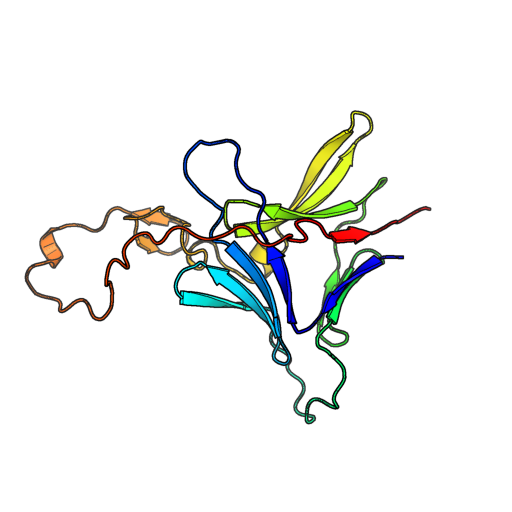OM 794 C C . GLU A 1 102 ? 0.953 -1.454 27.214 1.00 81.69 102 GLU A C 1
ATOM 796 O O . GLU A 1 102 ? 0.491 -0.501 27.835 1.00 81.69 102 GLU A O 1
ATOM 801 N N . GLN A 1 103 ? 2.176 -1.391 26.672 1.00 82.12 103 GLN A N 1
ATOM 802 C CA . GLN A 1 103 ? 3.057 -0.213 26.770 1.00 82.12 103 GLN A CA 1
ATOM 803 C C . GLN A 1 103 ? 2.926 0.754 25.581 1.00 82.12 103 GLN A C 1
ATOM 805 O O . GLN A 1 103 ? 3.859 1.497 25.274 1.00 82.12 103 GLN A O 1
ATOM 810 N N . ASN A 1 104 ? 1.786 0.736 24.882 1.00 79.25 104 ASN A N 1
ATOM 811 C CA . ASN A 1 104 ? 1.535 1.543 23.684 1.00 79.25 104 ASN A CA 1
ATOM 812 C C . ASN A 1 104 ? 2.588 1.311 22.579 1.00 79.25 104 ASN A C 1
ATOM 814 O O . ASN A 1 104 ? 2.899 2.199 21.782 1.00 79.25 104 ASN A O 1
ATOM 818 N N . SER A 1 105 ? 3.172 0.110 22.565 1.00 86.44 105 SER A N 1
ATOM 819 C CA . SER A 1 105 ? 4.173 -0.316 21.596 1.00 86.44 105 SER A CA 1
ATOM 820 C C . SER A 1 105 ? 3.485 -1.139 20.498 1.00 86.44 105 SER A C 1
ATOM 822 O O . SER A 1 105 ? 3.022 -2.258 20.746 1.00 86.44 105 SER A O 1
ATOM 824 N N . PRO A 1 106 ? 3.366 -0.605 19.270 1.00 90.12 106 PRO A N 1
ATOM 825 C CA . PRO A 1 106 ? 2.698 -1.323 18.197 1.00 90.12 106 PRO A CA 1
ATOM 826 C C . PRO A 1 106 ? 3.542 -2.522 17.749 1.00 90.12 106 PRO A C 1
ATOM 828 O O . PRO A 1 106 ? 4.688 -2.365 17.325 1.00 90.12 106 PRO A O 1
ATOM 831 N N . ARG A 1 107 ? 2.963 -3.723 17.807 1.00 92.06 107 ARG A N 1
ATOM 832 C CA . ARG A 1 107 ? 3.538 -4.956 17.256 1.00 92.06 107 ARG A CA 1
ATOM 833 C C . ARG A 1 107 ? 3.021 -5.173 15.844 1.00 92.06 107 ARG A C 1
ATOM 835 O O . ARG A 1 107 ? 1.811 -5.206 15.643 1.00 92.06 107 ARG A O 1
ATOM 842 N N . MET A 1 108 ? 3.914 -5.334 14.872 1.00 92.56 108 MET A N 1
ATOM 843 C CA . MET A 1 108 ? 3.519 -5.699 13.508 1.00 92.56 108 MET A CA 1
ATOM 844 C C . MET A 1 108 ? 3.039 -7.156 13.489 1.00 92.56 108 MET A C 1
ATOM 846 O O . MET A 1 108 ? 3.751 -8.036 13.968 1.00 92.56 108 MET A O 1
ATOM 850 N N . LEU A 1 109 ? 1.835 -7.389 12.966 1.00 92.19 109 LEU A N 1
ATOM 851 C CA . LEU A 1 109 ? 1.231 -8.719 12.842 1.00 92.19 109 LEU A CA 1
ATOM 852 C C . LEU A 1 109 ? 1.322 -9.275 11.422 1.00 92.19 109 LEU A C 1
ATOM 854 O O . LEU A 1 109 ? 1.544 -10.469 11.240 1.00 92.19 109 LEU A O 1
ATOM 858 N N . LEU A 1 110 ? 1.092 -8.423 10.422 1.00 92.19 110 LEU A N 1
ATOM 859 C CA . LEU A 1 110 ? 1.028 -8.828 9.023 1.00 92.19 110 LEU A CA 1
ATOM 860 C C . LEU A 1 110 ? 1.377 -7.656 8.106 1.00 92.19 110 LEU A C 1
ATOM 862 O O . LEU A 1 110 ? 0.885 -6.543 8.295 1.00 92.19 110 LEU A O 1
ATOM 866 N N . ASP A 1 111 ? 2.155 -7.929 7.065 1.00 91.69 111 ASP A N 1
ATOM 867 C CA . ASP A 1 111 ? 2.200 -7.089 5.873 1.00 91.69 111 ASP A CA 1
ATOM 868 C C . ASP A 1 111 ? 1.081 -7.523 4.921 1.00 91.69 111 ASP A C 1
ATOM 870 O O . ASP A 1 111 ? 1.152 -8.572 4.279 1.00 91.69 111 ASP A O 1
ATOM 874 N N . VAL A 1 112 ? 0.021 -6.722 4.862 1.00 89.12 112 VAL A N 1
ATOM 875 C CA . VAL A 1 112 ? -1.206 -7.040 4.128 1.00 89.12 112 VAL A CA 1
ATOM 876 C C . VAL A 1 112 ? -0.934 -7.102 2.628 1.00 89.12 112 VAL A C 1
ATOM 878 O O . VAL A 1 112 ? -1.472 -7.973 1.945 1.00 89.12 112 VAL A O 1
ATOM 881 N N . LEU A 1 113 ? -0.082 -6.215 2.105 1.00 86.81 113 LEU A N 1
ATOM 882 C CA . LEU A 1 113 ? 0.195 -6.162 0.669 1.00 86.81 113 LEU A CA 1
ATOM 883 C C . LEU A 1 113 ? 1.109 -7.296 0.215 1.00 86.81 113 LEU A C 1
ATOM 885 O O . LEU A 1 113 ? 0.966 -7.736 -0.920 1.00 86.81 113 LEU A O 1
ATOM 889 N N . SER A 1 114 ? 1.969 -7.837 1.085 1.00 86.19 114 SER A N 1
ATOM 890 C CA . SER A 1 114 ? 2.807 -9.006 0.753 1.00 86.19 114 SER A CA 1
ATOM 891 C C . SER A 1 114 ? 2.012 -10.236 0.283 1.00 86.19 114 SER A C 1
ATOM 893 O O . SER A 1 114 ? 2.550 -11.100 -0.403 1.00 86.19 114 SER A O 1
ATOM 895 N N . THR A 1 115 ? 0.715 -10.304 0.603 1.00 80.94 115 THR A N 1
ATOM 896 C CA . THR A 1 115 ? -0.180 -11.384 0.155 1.00 80.94 115 THR A CA 1
ATOM 897 C C . THR A 1 115 ? -0.539 -11.308 -1.333 1.00 80.94 115 THR A C 1
ATOM 899 O O . THR A 1 115 ? -1.007 -12.295 -1.898 1.00 80.94 115 THR A O 1
ATOM 902 N N . VAL A 1 116 ? -0.342 -10.147 -1.969 1.00 80.75 116 VAL A N 1
ATOM 903 C CA . VAL A 1 116 ? -0.724 -9.877 -3.368 1.00 80.75 116 VAL A CA 1
ATOM 904 C C . VAL A 1 116 ? 0.334 -9.121 -4.178 1.00 80.75 116 VAL A C 1
ATOM 906 O O . VAL A 1 116 ? 0.176 -8.996 -5.388 1.00 80.75 116 VAL A O 1
ATOM 909 N N . VAL A 1 117 ? 1.391 -8.621 -3.535 1.00 83.75 117 VAL A N 1
ATOM 910 C CA . VAL A 1 117 ? 2.513 -7.895 -4.146 1.00 83.75 117 VAL A CA 1
ATOM 911 C C . VAL A 1 117 ? 3.795 -8.642 -3.813 1.00 83.75 117 VAL A C 1
ATOM 913 O O . VAL A 1 117 ? 4.139 -8.781 -2.635 1.00 83.75 117 VAL A O 1
ATOM 916 N N . ALA A 1 118 ? 4.510 -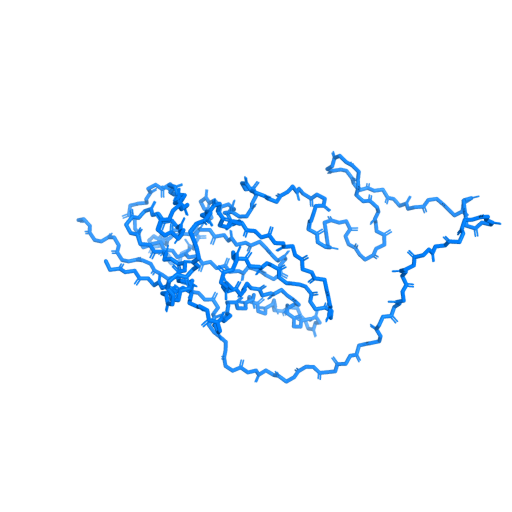9.127 -4.830 1.00 85.62 118 ALA A N 1
ATOM 917 C CA . ALA A 1 118 ? 5.806 -9.748 -4.605 1.00 85.62 118 ALA A CA 1
ATOM 918 C C . ALA A 1 118 ? 6.850 -8.682 -4.248 1.00 85.62 118 ALA A C 1
ATOM 920 O O . ALA A 1 118 ? 6.706 -7.510 -4.585 1.00 85.62 118 ALA A O 1
ATOM 921 N N . PHE A 1 119 ? 7.946 -9.089 -3.604 1.00 85.56 119 PHE A N 1
ATOM 922 C CA . PHE A 1 119 ? 9.013 -8.166 -3.203 1.00 85.56 119 PHE A CA 1
ATOM 923 C C . PHE A 1 119 ? 9.489 -7.265 -4.356 1.00 85.56 119 PHE A C 1
ATOM 925 O O . PHE A 1 119 ? 9.570 -6.058 -4.180 1.00 85.56 119 PHE A O 1
ATOM 932 N N . CYS A 1 120 ? 9.728 -7.824 -5.547 1.00 85.81 120 CYS A N 1
ATOM 933 C CA . CYS A 1 120 ? 10.193 -7.050 -6.703 1.00 85.81 120 CYS A CA 1
ATOM 934 C C . CYS A 1 120 ? 9.143 -6.125 -7.328 1.00 85.81 120 CYS A C 1
ATOM 936 O O . CYS A 1 120 ? 9.513 -5.254 -8.110 1.00 85.81 120 CYS A O 1
ATOM 938 N N . ASP A 1 121 ? 7.865 -6.289 -6.984 1.00 83.69 121 ASP A N 1
ATOM 939 C CA . ASP A 1 121 ? 6.793 -5.424 -7.478 1.00 83.69 121 ASP A CA 1
ATOM 940 C C . ASP A 1 121 ? 6.698 -4.120 -6.666 1.00 83.69 121 ASP A C 1
ATOM 942 O O . ASP A 1 121 ? 5.968 -3.201 -7.047 1.00 83.69 121 ASP A O 1
ATOM 946 N N . TYR A 1 122 ? 7.443 -4.009 -5.557 1.00 81.12 122 TYR A N 1
ATOM 947 C CA . TYR A 1 122 ? 7.588 -2.752 -4.832 1.00 81.12 122 TYR A CA 1
ATOM 948 C C . TYR A 1 122 ? 8.566 -1.823 -5.571 1.00 81.12 122 TYR A C 1
ATOM 950 O O . TYR A 1 122 ? 9.730 -2.184 -5.756 1.00 81.12 122 TYR A O 1
ATOM 958 N N . PRO A 1 123 ? 8.161 -0.584 -5.915 1.00 76.44 123 PRO A N 1
ATOM 959 C CA . PRO A 1 123 ? 8.982 0.346 -6.701 1.00 76.44 123 PRO A CA 1
ATOM 960 C C . PRO A 1 123 ? 10.374 0.657 -6.136 1.00 76.44 123 PRO A C 1
ATOM 962 O O . PRO A 1 123 ? 11.255 1.063 -6.885 1.00 76.44 123 PRO A O 1
ATOM 965 N N . LEU A 1 124 ? 10.575 0.489 -4.824 1.00 77.62 124 LEU A N 1
ATOM 966 C CA . LEU A 1 124 ? 11.844 0.742 -4.134 1.00 77.62 124 LEU A CA 1
ATOM 967 C C . LEU A 1 124 ? 12.437 -0.515 -3.480 1.00 77.62 124 LEU A C 1
ATOM 969 O O . LEU A 1 124 ? 13.283 -0.395 -2.596 1.00 77.62 124 LEU A O 1
ATOM 973 N N . ALA A 1 125 ? 12.036 -1.714 -3.916 1.00 82.62 125 ALA A N 1
ATOM 974 C CA . ALA A 1 125 ? 12.522 -2.982 -3.362 1.00 82.62 125 ALA A CA 1
ATOM 975 C C . ALA A 1 125 ? 14.058 -3.077 -3.330 1.00 82.62 125 ALA A C 1
ATOM 977 O O . ALA A 1 125 ? 14.635 -3.573 -2.365 1.00 82.62 125 ALA A O 1
ATOM 978 N N . CYS A 1 126 ? 14.718 -2.548 -4.365 1.00 84.19 126 CYS A N 1
ATOM 979 C CA . CYS A 1 126 ? 16.175 -2.540 -4.502 1.00 84.19 126 CYS A CA 1
ATOM 980 C C . CYS A 1 126 ? 16.793 -1.134 -4.488 1.00 84.19 126 CYS A C 1
ATOM 982 O O . CYS A 1 126 ? 17.917 -0.946 -4.958 1.00 84.19 126 CYS A O 1
ATOM 984 N N . GLY A 1 127 ? 16.075 -0.146 -3.942 1.00 78.38 127 GLY A N 1
ATOM 985 C CA . GLY A 1 127 ? 16.484 1.259 -3.977 1.00 78.38 127 GLY A CA 1
ATOM 986 C C . GLY A 1 127 ? 16.492 1.849 -5.393 1.00 78.38 127 GLY A C 1
ATOM 987 O O . GLY A 1 127 ? 15.987 1.245 -6.334 1.00 78.38 127 GLY A O 1
ATOM 988 N N . ASP A 1 128 ? 17.072 3.040 -5.545 1.00 76.06 128 ASP A N 1
ATOM 989 C CA . ASP A 1 128 ? 16.939 3.837 -6.777 1.00 76.06 128 ASP A CA 1
ATOM 990 C C . ASP A 1 128 ? 17.684 3.263 -8.001 1.00 76.06 128 ASP A C 1
ATOM 992 O O . ASP A 1 128 ? 17.351 3.605 -9.134 1.00 76.06 128 ASP A O 1
ATOM 996 N N . TYR A 1 129 ? 18.688 2.399 -7.799 1.00 77.38 129 TYR A N 1
ATOM 997 C CA . TYR A 1 129 ? 19.581 1.919 -8.871 1.00 77.38 129 TYR A CA 1
ATOM 998 C C . TYR A 1 129 ? 19.724 0.395 -8.945 1.00 77.38 129 TYR A C 1
ATOM 1000 O O . TYR A 1 129 ? 20.477 -0.111 -9.778 1.00 77.38 129 TYR A O 1
ATOM 1008 N N . GLY A 1 130 ? 19.058 -0.348 -8.062 1.00 81.81 130 GLY A N 1
ATOM 1009 C CA . GLY A 1 130 ? 19.127 -1.804 -8.047 1.00 81.81 130 GLY A CA 1
ATOM 1010 C C . GLY A 1 130 ? 18.106 -2.433 -8.990 1.00 81.81 130 GLY A C 1
ATOM 1011 O O . GLY A 1 130 ? 16.978 -1.964 -9.113 1.00 81.81 130 GLY A O 1
ATOM 1012 N N . VAL A 1 131 ? 18.481 -3.539 -9.626 1.00 86.12 131 VAL A N 1
ATOM 1013 C CA . VAL A 1 131 ? 17.555 -4.390 -10.378 1.00 86.12 131 VAL A CA 1
ATOM 1014 C C . VAL A 1 131 ? 17.089 -5.515 -9.466 1.00 86.12 131 VAL A C 1
ATOM 1016 O O . VAL A 1 131 ? 17.920 -6.243 -8.912 1.00 86.12 131 VAL A O 1
ATOM 1019 N N . CYS A 1 132 ? 15.770 -5.661 -9.329 1.00 87.31 132 CYS A N 1
ATOM 1020 C CA . CYS A 1 132 ? 15.170 -6.770 -8.599 1.00 87.31 132 CYS A CA 1
ATOM 1021 C C . CYS A 1 132 ? 14.916 -7.956 -9.528 1.00 87.31 132 CYS A C 1
ATOM 1023 O O . CYS A 1 132 ? 14.238 -7.821 -10.544 1.00 87.31 132 CYS A O 1
ATOM 1025 N N . ASN A 1 133 ? 15.433 -9.124 -9.162 1.00 85.69 133 ASN A N 1
ATOM 1026 C CA . ASN A 1 133 ? 15.172 -10.379 -9.852 1.00 85.69 133 ASN A CA 1
ATOM 1027 C C . ASN A 1 133 ? 14.923 -11.485 -8.825 1.00 85.69 133 ASN A C 1
ATOM 1029 O O . ASN A 1 133 ? 15.779 -11.747 -7.982 1.00 85.69 133 ASN A O 1
ATOM 1033 N N . SER A 1 134 ? 13.758 -12.132 -8.886 1.00 87.00 134 SER A N 1
ATOM 1034 C CA . SER A 1 134 ? 13.388 -13.238 -7.985 1.00 87.00 134 SER A CA 1
ATOM 1035 C C . SER A 1 134 ? 13.627 -12.946 -6.495 1.00 87.00 134 SER A C 1
ATOM 1037 O O . SER A 1 134 ? 14.121 -13.793 -5.754 1.00 87.00 134 SER A O 1
ATOM 1039 N N . GLY A 1 135 ? 13.314 -11.727 -6.050 1.00 85.94 135 GLY A N 1
ATOM 1040 C CA . GLY A 1 135 ? 13.498 -11.309 -4.658 1.00 85.94 135 GLY A CA 1
ATOM 1041 C C . GLY A 1 135 ? 14.911 -10.838 -4.297 1.00 85.94 135 GLY A C 1
ATOM 1042 O O . GLY A 1 135 ? 15.146 -10.470 -3.152 1.00 85.94 135 GLY A O 1
ATOM 1043 N N . GLN A 1 136 ? 15.856 -10.851 -5.239 1.00 89.19 136 GLN A N 1
ATOM 1044 C CA . GLN A 1 136 ? 17.242 -10.453 -5.008 1.00 89.19 136 GLN A CA 1
ATOM 1045 C C . GLN A 1 136 ? 17.571 -9.152 -5.728 1.00 89.19 136 GLN A C 1
ATOM 1047 O O . GLN A 1 136 ? 17.164 -8.932 -6.869 1.00 89.19 136 GLN A O 1
ATOM 1052 N N . CYS A 1 137 ? 18.356 -8.315 -5.060 1.00 88.69 137 CYS A N 1
ATOM 1053 C CA . CYS A 1 137 ? 18.822 -7.050 -5.599 1.00 88.69 137 CYS A CA 1
ATOM 1054 C C . CYS A 1 137 ? 20.227 -7.194 -6.168 1.00 88.69 137 CYS A C 1
ATOM 1056 O O . CYS A 1 137 ? 21.119 -7.748 -5.526 1.00 88.69 137 CYS A O 1
ATOM 1058 N N . SER A 1 138 ? 20.431 -6.656 -7.364 1.00 86.69 138 SER A N 1
ATOM 1059 C CA . SER A 1 138 ? 21.738 -6.611 -8.013 1.00 86.69 138 SER A CA 1
ATOM 1060 C C . SER A 1 138 ? 21.997 -5.231 -8.600 1.00 86.69 138 SER A C 1
ATOM 1062 O O . SER A 1 138 ? 21.071 -4.531 -9.009 1.00 86.69 138 SER A O 1
ATOM 1064 N N . CYS A 1 139 ? 23.264 -4.829 -8.642 1.00 86.44 139 CYS A N 1
ATOM 1065 C CA . CYS A 1 139 ? 23.655 -3.632 -9.372 1.00 86.44 139 CYS A CA 1
ATOM 1066 C C . CYS A 1 139 ? 23.675 -3.964 -10.874 1.00 86.44 139 CYS A C 1
ATOM 1068 O O . CYS A 1 139 ? 24.334 -4.937 -11.261 1.00 86.44 139 CYS A O 1
ATOM 1070 N N . PRO A 1 140 ? 22.999 -3.188 -11.738 1.00 79.12 140 PRO A N 1
ATOM 1071 C CA . PRO A 1 140 ? 23.092 -3.389 -13.176 1.00 79.12 140 PRO A CA 1
ATOM 1072 C C . PRO A 1 140 ? 24.549 -3.216 -13.626 1.00 79.12 140 PRO A C 1
ATOM 1074 O O . PRO A 1 140 ? 25.222 -2.249 -13.273 1.00 79.12 140 PRO A O 1
ATOM 1077 N N . SER A 1 141 ? 25.061 -4.179 -14.392 1.00 70.19 141 SER A N 1
ATOM 1078 C CA . SER A 1 141 ? 26.428 -4.125 -14.917 1.00 70.19 141 SER A CA 1
ATOM 1079 C C . SER A 1 141 ? 26.504 -3.161 -16.107 1.00 70.19 141 SER A C 1
ATOM 1081 O O . SER A 1 141 ? 25.719 -3.258 -17.052 1.00 70.19 141 SER A O 1
ATOM 1083 N N . PHE A 1 142 ? 27.474 -2.242 -16.090 1.00 59.47 142 PHE A N 1
ATOM 1084 C CA . PHE A 1 142 ? 27.642 -1.203 -17.120 1.00 59.47 142 PHE A CA 1
ATOM 1085 C C . PHE A 1 142 ? 28.040 -1.744 -18.510 1.00 59.47 142 PHE A C 1
ATOM 1087 O O . PHE A 1 142 ? 27.955 -1.018 -19.498 1.00 59.47 142 PHE A O 1
ATOM 1094 N N . SER A 1 143 ? 28.432 -3.016 -18.627 1.00 49.69 143 SER A N 1
ATOM 1095 C CA . SER A 1 143 ? 28.867 -3.644 -19.886 1.00 49.69 143 SER A CA 1
ATOM 1096 C C . SER A 1 143 ? 27.753 -3.819 -20.931 1.00 49.69 143 SER A C 1
ATOM 1098 O O . SER A 1 143 ? 28.047 -3.993 -22.110 1.00 49.69 143 SER A O 1
ATOM 1100 N N . THR A 1 144 ? 26.481 -3.707 -20.542 1.00 45.78 144 THR A N 1
ATOM 1101 C CA . THR A 1 144 ? 25.309 -3.779 -21.442 1.00 45.78 144 THR A CA 1
ATOM 1102 C C . THR A 1 144 ? 24.775 -2.416 -21.905 1.00 45.78 144 THR A C 1
ATOM 1104 O O . THR A 1 144 ? 23.854 -2.359 -22.722 1.00 45.78 144 THR A O 1
ATOM 1107 N N . LEU A 1 145 ? 25.359 -1.304 -21.441 1.00 48.06 145 LEU A N 1
ATOM 1108 C CA . LEU A 1 145 ? 24.883 0.056 -21.744 1.00 48.06 145 LEU A CA 1
ATOM 1109 C C . LEU A 1 145 ? 25.323 0.594 -23.118 1.00 48.06 145 LEU A C 1
ATOM 1111 O O . LEU A 1 145 ? 24.970 1.716 -23.466 1.00 48.06 145 LEU A O 1
ATOM 1115 N N . SER A 1 146 ? 26.054 -0.189 -23.921 1.00 39.84 146 SER A N 1
ATOM 1116 C CA . SER A 1 146 ? 26.513 0.239 -25.253 1.00 39.84 146 SER A CA 1
ATOM 1117 C C . SER A 1 146 ? 25.608 -0.199 -26.416 1.00 39.84 146 SER A C 1
ATOM 1119 O O . SER A 1 146 ? 25.966 0.044 -27.567 1.00 39.84 146 SER A O 1
ATOM 1121 N N . GLY A 1 147 ? 24.458 -0.844 -26.181 1.00 40.66 147 GLY A N 1
ATOM 1122 C CA . GLY A 1 147 ? 23.691 -1.401 -27.311 1.00 40.66 147 GLY A CA 1
ATOM 1123 C C . GLY A 1 147 ? 22.191 -1.610 -27.145 1.00 40.66 147 GLY A C 1
ATOM 1124 O O . GLY A 1 147 ? 21.542 -1.985 -28.117 1.00 40.66 147 GLY A O 1
ATOM 1125 N N . SER A 1 148 ? 21.607 -1.348 -25.976 1.00 34.09 148 SER A N 1
ATOM 1126 C CA . SER A 1 148 ? 20.167 -1.543 -25.774 1.00 34.09 148 SER A CA 1
ATOM 1127 C C . SER A 1 148 ? 19.503 -0.203 -25.511 1.00 34.09 148 SER A C 1
ATOM 1129 O O . SER A 1 148 ? 19.727 0.423 -24.479 1.00 34.09 148 SER A O 1
ATOM 1131 N N . LYS A 1 149 ? 18.684 0.242 -26.464 1.00 35.66 149 LYS A N 1
ATOM 1132 C CA . LYS A 1 149 ? 17.775 1.378 -26.312 1.00 35.66 149 LYS A CA 1
ATOM 1133 C C . LYS A 1 149 ? 16.898 1.105 -25.081 1.00 35.66 149 LYS A C 1
ATOM 1135 O O . LYS A 1 149 ? 15.995 0.274 -25.146 1.00 35.66 149 LYS A O 1
ATOM 1140 N N . MET A 1 150 ? 17.186 1.749 -23.948 1.00 42.03 150 MET A N 1
ATOM 1141 C CA . MET A 1 150 ? 16.283 1.738 -22.800 1.00 42.03 150 MET A CA 1
ATOM 1142 C C . MET A 1 150 ? 15.028 2.507 -23.204 1.00 42.03 150 MET A C 1
ATOM 1144 O O . MET A 1 150 ? 15.013 3.737 -23.216 1.00 42.03 150 MET A O 1
ATOM 1148 N N . ASN A 1 151 ? 13.969 1.788 -23.561 1.00 39.88 151 ASN A N 1
ATOM 1149 C CA . ASN A 1 151 ? 12.645 2.383 -23.561 1.00 39.88 151 ASN A CA 1
ATOM 1150 C C . ASN A 1 151 ? 12.253 2.615 -22.095 1.00 39.88 151 ASN A C 1
ATOM 1152 O O . ASN A 1 151 ? 11.867 1.677 -21.406 1.00 39.88 151 ASN A O 1
ATOM 1156 N N . GLY A 1 152 ? 12.345 3.868 -21.639 1.00 38.00 152 GLY A N 1
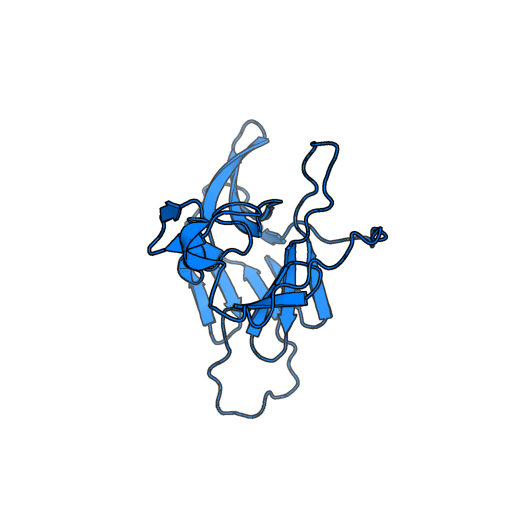ATOM 1157 C CA . GLY A 1 152 ? 11.422 4.368 -20.618 1.00 38.00 152 GLY A CA 1
ATOM 1158 C C . GLY A 1 152 ? 11.939 4.636 -19.203 1.00 38.00 152 GLY A C 1
ATOM 1159 O O . GLY A 1 152 ? 11.134 4.552 -18.285 1.00 38.00 152 GLY A O 1
ATOM 1160 N N . PHE A 1 153 ? 13.198 5.027 -18.991 1.00 40.28 153 PHE A N 1
ATOM 1161 C CA . PHE A 1 153 ? 13.576 5.723 -17.748 1.00 40.28 153 PHE A CA 1
ATOM 1162 C C . PHE A 1 153 ? 13.919 7.183 -18.052 1.00 40.28 153 PHE A C 1
ATOM 1164 O O . PHE A 1 153 ? 15.062 7.529 -18.338 1.00 40.28 153 PHE A O 1
ATOM 1171 N N . GLN A 1 154 ? 12.903 8.049 -18.021 1.00 30.83 154 GLN A N 1
ATOM 1172 C CA . GLN A 1 154 ? 13.125 9.476 -17.807 1.00 30.83 154 GLN A CA 1
ATOM 1173 C C . GLN A 1 154 ? 13.103 9.720 -16.300 1.00 30.83 154 GLN A C 1
ATOM 1175 O O . GLN A 1 154 ? 12.103 9.460 -15.633 1.00 30.83 154 GLN A O 1
ATOM 1180 N N . VAL A 1 155 ? 14.228 10.201 -15.774 1.00 31.59 155 VAL A N 1
ATOM 1181 C CA . VAL A 1 155 ? 14.310 10.804 -14.443 1.00 31.59 155 VAL A CA 1
ATOM 1182 C C . VAL A 1 155 ? 13.372 12.007 -14.464 1.00 31.59 155 VAL A C 1
ATOM 1184 O O . VAL A 1 155 ? 13.663 12.998 -15.126 1.00 31.59 155 VAL A O 1
ATOM 1187 N N . LEU A 1 156 ? 12.206 11.893 -13.831 1.00 34.88 156 LEU A N 1
ATOM 1188 C CA . LEU A 1 156 ? 11.330 13.042 -13.638 1.00 34.88 156 LEU A CA 1
ATOM 1189 C C . LEU A 1 156 ? 11.825 13.799 -12.410 1.00 34.88 156 LEU A C 1
ATOM 1191 O O . LEU A 1 156 ? 11.833 13.269 -11.297 1.00 34.88 156 LEU A O 1
ATOM 1195 N N . ASP A 1 157 ? 12.275 15.021 -12.671 1.00 33.50 157 ASP A N 1
ATOM 1196 C CA . ASP A 1 157 ? 12.779 15.979 -11.703 1.00 33.50 157 ASP A CA 1
ATOM 1197 C C . ASP A 1 157 ? 11.856 16.143 -10.485 1.00 33.50 157 ASP A C 1
ATOM 1199 O O . ASP A 1 157 ? 10.625 16.073 -10.559 1.00 33.50 157 ASP A O 1
ATOM 1203 N N . ALA A 1 158 ? 12.489 16.377 -9.336 1.00 32.53 158 ALA A N 1
ATOM 1204 C CA . ALA A 1 158 ? 11.841 16.597 -8.056 1.00 32.53 158 ALA A CA 1
ATOM 1205 C C . ALA A 1 158 ? 10.993 17.883 -8.070 1.00 32.53 158 ALA A C 1
ATOM 1207 O O . ALA A 1 158 ? 11.524 18.991 -8.028 1.00 32.53 158 ALA A O 1
ATOM 1208 N N . TYR A 1 159 ? 9.667 17.737 -8.055 1.00 35.12 159 TYR A N 1
ATOM 1209 C CA . TYR A 1 159 ? 8.745 18.837 -7.761 1.00 35.12 159 TYR A CA 1
ATOM 1210 C C . TYR A 1 159 ? 8.377 18.862 -6.265 1.00 35.12 159 TYR A C 1
ATOM 1212 O O . TYR A 1 159 ? 8.142 17.805 -5.671 1.00 35.12 159 TYR A O 1
ATOM 1220 N N . PRO A 1 160 ? 8.281 20.044 -5.626 1.00 32.22 160 PRO A N 1
ATOM 1221 C CA . PRO A 1 160 ? 7.825 20.151 -4.243 1.00 32.22 160 PRO A CA 1
ATOM 1222 C C . PRO A 1 1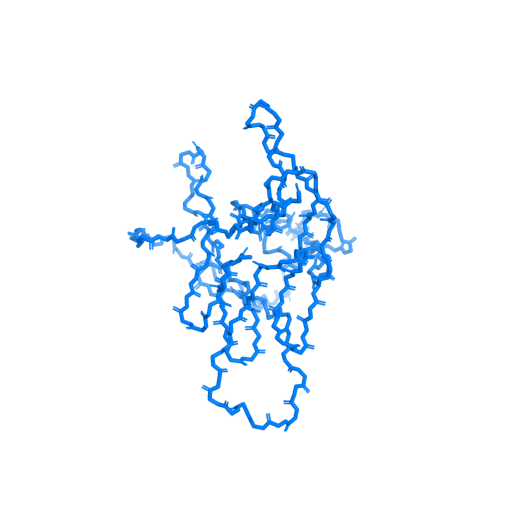60 ? 6.308 19.904 -4.153 1.00 32.22 160 PRO A C 1
ATOM 1224 O O . PRO A 1 160 ? 5.516 20.633 -4.746 1.00 32.22 160 PRO A O 1
ATOM 1227 N N . TYR A 1 161 ? 5.892 18.879 -3.400 1.00 40.12 161 TYR A N 1
ATOM 1228 C CA . TYR A 1 161 ? 4.477 18.534 -3.205 1.00 40.12 161 TYR A CA 1
ATOM 1229 C C . TYR A 1 161 ? 3.890 19.188 -1.943 1.00 40.12 161 TYR A C 1
ATOM 1231 O O . TYR A 1 161 ? 4.432 19.050 -0.844 1.00 40.12 161 TYR A O 1
ATOM 1239 N N . GLN A 1 162 ? 2.738 19.851 -2.091 1.00 31.34 162 GLN A N 1
ATOM 1240 C CA . GLN A 1 162 ? 1.953 20.438 -0.999 1.00 31.34 162 GLN A CA 1
ATOM 1241 C C . GLN A 1 162 ? 1.212 19.367 -0.184 1.00 31.34 162 GLN A C 1
ATOM 1243 O O . GLN A 1 162 ? 0.451 18.554 -0.710 1.00 31.34 162 GLN A O 1
ATOM 1248 N N . ALA A 1 163 ? 1.400 19.381 1.135 1.00 35.06 163 ALA A N 1
ATOM 1249 C CA . ALA A 1 163 ? 0.697 18.499 2.058 1.00 35.06 163 ALA A CA 1
ATOM 1250 C C . ALA A 1 163 ? -0.805 18.843 2.120 1.00 35.06 163 ALA A C 1
ATOM 1252 O O . ALA A 1 163 ? -1.198 19.897 2.608 1.00 35.06 163 ALA A O 1
ATOM 1253 N N . SER A 1 164 ? -1.648 17.930 1.635 1.00 36.06 164 SER A N 1
ATOM 1254 C CA . SER A 1 164 ? -3.091 17.906 1.908 1.00 36.06 164 SER A CA 1
ATOM 1255 C C . SER A 1 164 ? -3.341 17.109 3.202 1.00 36.06 164 SER A C 1
ATOM 1257 O O . SER A 1 164 ? -2.583 16.162 3.451 1.00 36.06 164 SER A O 1
ATOM 1259 N N . PRO A 1 165 ? -4.353 17.445 4.030 1.00 37.22 165 PRO A N 1
ATOM 1260 C CA . PRO A 1 165 ? -4.667 16.684 5.240 1.00 37.22 165 PRO A CA 1
ATOM 1261 C C . PRO A 1 165 ? -5.005 15.238 4.856 1.00 37.22 165 PRO A C 1
ATOM 1263 O O . PRO A 1 165 ? -5.962 14.987 4.128 1.00 37.22 165 PRO A O 1
ATOM 1266 N N . ALA A 1 166 ? -4.172 14.287 5.278 1.00 50.31 166 ALA A N 1
ATOM 1267 C CA . ALA A 1 166 ? -4.237 12.909 4.809 1.00 50.31 166 ALA A CA 1
ATOM 1268 C C . ALA A 1 166 ? -4.510 11.935 5.955 1.00 50.31 166 ALA A C 1
ATOM 1270 O O . ALA A 1 166 ? -3.776 11.894 6.946 1.00 50.31 166 ALA A O 1
ATOM 1271 N N . ASN A 1 167 ? -5.517 11.082 5.770 1.00 55.62 167 ASN A N 1
ATOM 1272 C CA . ASN A 1 167 ? -5.691 9.900 6.601 1.00 55.62 167 ASN A CA 1
ATOM 1273 C C . ASN A 1 167 ? -4.458 9.006 6.416 1.00 55.62 167 ASN A C 1
ATOM 1275 O O . ASN A 1 167 ? -4.082 8.672 5.293 1.00 55.62 167 ASN A O 1
ATOM 1279 N N . THR A 1 168 ? -3.809 8.660 7.527 1.00 58.41 168 THR A N 1
ATOM 1280 C CA . THR A 1 168 ? -2.589 7.827 7.564 1.00 58.41 168 THR A CA 1
ATOM 1281 C C . THR A 1 168 ? -2.860 6.462 8.215 1.00 58.41 168 THR A C 1
ATOM 1283 O O . THR A 1 168 ? -1.986 5.599 8.265 1.00 58.41 168 THR A O 1
ATOM 1286 N N . LEU A 1 169 ? -4.074 6.253 8.738 1.00 69.19 169 LEU A N 1
ATOM 1287 C CA . LEU A 1 169 ? -4.431 5.113 9.577 1.00 69.19 169 LEU A CA 1
ATOM 1288 C C . LEU A 1 169 ? -5.867 4.655 9.306 1.00 69.19 169 LEU A C 1
ATOM 1290 O O . LEU A 1 169 ? -6.752 5.496 9.169 1.00 69.19 169 LEU A O 1
ATOM 1294 N N . MET A 1 170 ? -6.100 3.344 9.325 1.00 75.31 170 MET A N 1
ATOM 1295 C CA . MET A 1 170 ? -7.427 2.748 9.510 1.00 75.31 170 MET A CA 1
ATOM 1296 C C . MET A 1 170 ? -7.427 1.937 10.804 1.00 75.31 170 MET A C 1
ATOM 1298 O O . MET A 1 170 ? -6.484 1.205 11.078 1.00 75.31 170 MET A O 1
ATOM 1302 N N . THR A 1 171 ? -8.475 2.043 11.611 1.00 71.19 171 THR A N 1
ATOM 1303 C CA . THR A 1 171 ? -8.604 1.327 12.888 1.00 71.19 171 THR A CA 1
ATOM 1304 C C . THR A 1 171 ? -9.864 0.475 12.900 1.00 71.19 171 THR A C 1
ATOM 1306 O O . THR A 1 171 ? -10.857 0.800 12.247 1.00 71.19 171 THR A O 1
ATOM 1309 N N . THR A 1 172 ? -9.827 -0.609 13.668 1.00 60.69 172 THR A N 1
ATOM 1310 C CA . THR A 1 172 ? -11.008 -1.393 14.028 1.00 60.69 172 THR A CA 1
ATOM 1311 C C . THR A 1 172 ? -11.048 -1.515 15.540 1.00 60.69 172 THR A C 1
ATOM 1313 O O . THR A 1 172 ? -10.012 -1.641 16.190 1.00 60.69 172 THR A O 1
ATOM 1316 N N . SER A 1 173 ? -12.246 -1.465 16.109 1.00 47.22 173 SER A N 1
ATOM 1317 C CA . SER A 1 173 ? -12.442 -1.718 17.529 1.00 47.22 173 SER A CA 1
ATOM 1318 C C . SER A 1 173 ? -13.048 -3.107 17.676 1.00 47.22 173 SER A C 1
ATOM 1320 O O . SER A 1 173 ? -14.212 -3.325 17.331 1.00 47.22 173 SER A O 1
ATOM 1322 N N . SER A 1 174 ? -12.219 -4.043 18.129 1.00 46.16 174 SER A N 1
ATOM 1323 C CA . SER A 1 174 ? -12.610 -5.402 18.495 1.00 46.16 174 SER A CA 1
ATOM 1324 C C . SER A 1 174 ? -12.634 -5.464 20.023 1.00 46.16 174 SER A C 1
ATOM 1326 O O . SER A 1 174 ? -11.651 -5.861 20.636 1.00 46.16 174 SER A O 1
ATOM 1328 N N . TYR A 1 175 ? -13.703 -4.971 20.651 1.00 35.81 175 TYR A N 1
ATOM 1329 C CA . TYR A 1 175 ? -13.942 -5.257 22.068 1.00 35.81 175 TYR A CA 1
ATOM 1330 C C . TYR A 1 175 ? -14.628 -6.621 22.148 1.00 35.81 175 TYR A C 1
ATOM 1332 O O . TYR A 1 175 ? -15.726 -6.780 21.613 1.00 35.81 175 TYR A O 1
ATOM 1340 N N . HIS A 1 176 ? -13.953 -7.586 22.768 1.00 36.53 176 HIS A N 1
ATOM 1341 C CA . HIS A 1 176 ? -14.563 -8.792 23.317 1.00 36.53 176 HIS A CA 1
ATOM 1342 C C . HIS A 1 176 ? -14.585 -8.672 24.836 1.00 36.53 176 HIS A C 1
ATOM 1344 O O . HIS A 1 176 ? -13.581 -8.162 25.385 1.00 36.53 176 HIS A O 1
#

Organism: NCBI:txid422564

Secondary structure (DSSP, 8-state):
-BEEE-TT-EEEPPPPSSSS----EEEEEETTEEEEEETTTEEEEES-----S---S----EEEETTEEEETTEEEE----SS-EEEEE-TTS-EEEEEE-TTS-EEEEEESGGGTS-GGGSTTTTTTTPEEETTEEEPPPGGGTTT----S------PPPP----B-EEEE----